Protein AF-A0A7L4QYL1-F1 (afdb_monomer)

Solvent-accessible surface area (backbone atoms only — not comparable to full-atom values): 6710 Å² total; per-residue (Å²): 98,54,58,59,62,40,23,39,41,45,37,55,63,73,64,52,62,49,68,67,38,36,36,34,38,41,33,20,80,78,30,62,64,67,56,63,51,29,40,44,51,34,29,44,74,58,45,24,48,54,47,77,48,78,43,80,67,53,94,44,68,36,44,75,70,58,69,69,55,30,54,51,44,34,73,22,49,28,33,39,32,52,14,57,38,34,48,76,70,17,66,45,47,48,50,7,48,75,63,64,15,49,74,46,70,34,54,56,58,43,74,64,48,51,29,73,47,85,79,78,67,66,74,89,78,112

Nearest PDB structures (foldseek):
  4n03-assembly1_A  TM=6.875E-01  e=5.054E-03  Thermomonospora curvata DSM 43183
  1n2t-assembly1_A  TM=6.134E-01  e=8.177E-03  Synechocystis sp. PCC 6714
  6kja-assembly1_A-2  TM=4.995E-01  e=1.246E-02  Escherichia coli K-12
  7yfh-assembly1_D  TM=5.420E-01  e=4.678E-02  Rattus norvegicus
  3jy6-assembly2_D  TM=5.338E-01  e=3.839E-01  Levilactobacillus brevis ATCC 367

Structure (mmCIF, N/CA/C/O backbone):
data_AF-A0A7L4QYL1-F1
#
_entry.id   AF-A0A7L4QYL1-F1
#
loop_
_atom_site.group_PDB
_atom_site.id
_atom_site.type_symbol
_atom_site.label_atom_id
_atom_site.label_alt_id
_atom_site.label_comp_id
_atom_site.label_asym_id
_atom_site.label_entity_id
_atom_site.label_seq_id
_atom_site.pdbx_PDB_ins_code
_atom_site.Cartn_x
_atom_site.Cartn_y
_atom_site.Cartn_z
_atom_site.occupancy
_atom_site.B_iso_or_equiv
_atom_site.auth_seq_id
_atom_site.auth_comp_id
_atom_site.auth_asym_id
_atom_site.auth_atom_id
_atom_site.pdbx_PDB_model_num
ATOM 1 N N . MET A 1 1 ? 15.918 -6.280 9.151 1.00 66.75 1 MET A N 1
ATOM 2 C CA . MET A 1 1 ? 14.575 -6.383 9.770 1.00 66.75 1 MET A CA 1
ATOM 3 C C . MET A 1 1 ? 13.768 -7.434 9.011 1.00 66.75 1 MET A C 1
ATOM 5 O O . MET A 1 1 ? 14.090 -7.665 7.852 1.00 66.75 1 MET A O 1
ATOM 9 N N . ASP A 1 2 ? 12.805 -8.127 9.625 1.00 86.50 2 ASP A N 1
ATOM 10 C CA . ASP A 1 2 ? 11.891 -9.001 8.865 1.00 86.50 2 ASP A CA 1
ATOM 11 C C . ASP A 1 2 ? 10.773 -8.169 8.211 1.00 86.50 2 ASP A C 1
ATOM 13 O O . ASP A 1 2 ? 10.400 -7.122 8.738 1.00 86.50 2 ASP A O 1
ATOM 17 N N . ILE A 1 3 ? 10.240 -8.631 7.077 1.00 90.19 3 ILE A N 1
ATOM 18 C CA . ILE A 1 3 ? 9.259 -7.911 6.253 1.00 90.19 3 ILE A CA 1
ATOM 19 C C . ILE A 1 3 ? 7.986 -7.574 7.031 1.00 90.19 3 ILE A C 1
ATOM 21 O O . ILE A 1 3 ? 7.457 -6.472 6.898 1.00 90.19 3 ILE A O 1
ATOM 25 N N . LYS A 1 4 ? 7.538 -8.490 7.899 1.00 91.44 4 LYS A N 1
ATOM 26 C CA . LYS A 1 4 ? 6.369 -8.286 8.756 1.00 91.44 4 LYS A CA 1
ATOM 27 C C . LYS A 1 4 ? 6.582 -7.118 9.711 1.00 91.44 4 LYS A C 1
ATOM 29 O O . LYS A 1 4 ? 5.748 -6.228 9.791 1.00 91.44 4 LYS A O 1
ATOM 34 N N . ARG A 1 5 ? 7.741 -7.072 10.372 1.00 91.81 5 ARG A N 1
ATOM 35 C CA . ARG A 1 5 ? 8.068 -5.995 11.311 1.00 91.81 5 ARG A CA 1
ATOM 36 C C . ARG A 1 5 ? 8.135 -4.641 10.600 1.00 91.81 5 ARG A C 1
ATOM 38 O O . ARG A 1 5 ? 7.710 -3.638 11.164 1.00 91.81 5 ARG A O 1
ATOM 45 N N . SER A 1 6 ? 8.675 -4.599 9.380 1.00 93.06 6 SER A N 1
ATOM 46 C CA . SER A 1 6 ? 8.706 -3.367 8.583 1.00 93.06 6 SER A CA 1
ATOM 47 C C . SER A 1 6 ? 7.297 -2.922 8.194 1.00 93.06 6 SER A C 1
ATOM 49 O O . SER A 1 6 ? 6.981 -1.742 8.308 1.00 93.06 6 SER A O 1
ATOM 51 N N . ALA A 1 7 ? 6.433 -3.859 7.794 1.00 95.38 7 ALA A N 1
ATOM 52 C CA . ALA A 1 7 ? 5.031 -3.572 7.510 1.00 95.38 7 ALA A CA 1
ATOM 53 C C . ALA A 1 7 ? 4.287 -3.040 8.747 1.00 95.38 7 ALA A C 1
ATOM 55 O O . ALA A 1 7 ? 3.570 -2.048 8.641 1.00 95.38 7 ALA A O 1
ATOM 56 N N . ASP A 1 8 ? 4.529 -3.618 9.926 1.00 95.31 8 ASP A N 1
ATOM 57 C CA . ASP A 1 8 ? 3.946 -3.144 11.186 1.00 95.31 8 ASP A CA 1
ATOM 58 C C . ASP A 1 8 ? 4.358 -1.712 11.508 1.00 95.31 8 ASP A C 1
ATOM 60 O O . ASP A 1 8 ? 3.527 -0.923 11.951 1.00 95.31 8 ASP A O 1
ATOM 64 N N . MET A 1 9 ? 5.617 -1.353 11.260 1.00 94.44 9 MET A N 1
ATOM 65 C CA . MET A 1 9 ? 6.074 0.018 11.456 1.00 94.44 9 MET A CA 1
ATOM 66 C C . MET A 1 9 ? 5.442 0.979 10.444 1.00 94.44 9 MET A C 1
ATOM 68 O O . MET A 1 9 ? 5.026 2.071 10.824 1.00 94.44 9 MET A O 1
ATOM 72 N N . VAL A 1 10 ? 5.314 0.579 9.174 1.00 95.50 10 VAL A N 1
ATOM 73 C CA . VAL A 1 10 ? 4.627 1.400 8.165 1.00 95.50 10 VAL A CA 1
ATOM 74 C C . VAL A 1 10 ? 3.195 1.686 8.608 1.00 95.50 10 VAL A C 1
ATOM 76 O O . VAL A 1 10 ? 2.792 2.844 8.633 1.00 95.50 10 VAL A O 1
ATOM 79 N N . ILE A 1 11 ? 2.447 0.653 8.997 1.00 97.25 11 ILE A N 1
ATOM 80 C CA . ILE A 1 11 ? 1.038 0.779 9.383 1.00 97.25 11 ILE A CA 1
ATOM 81 C C . ILE A 1 11 ? 0.878 1.583 10.677 1.00 97.25 11 ILE A C 1
ATOM 83 O O . ILE A 1 11 ? 0.156 2.578 10.700 1.00 97.25 11 ILE A O 1
ATOM 87 N N . ASN A 1 12 ? 1.569 1.184 11.744 1.00 95.12 12 ASN A N 1
ATOM 88 C CA . ASN A 1 12 ? 1.301 1.708 13.083 1.00 95.12 12 ASN A CA 1
ATOM 89 C C . ASN A 1 12 ? 2.077 2.991 13.400 1.00 95.12 12 ASN A C 1
ATOM 91 O O . ASN A 1 12 ? 1.607 3.807 14.186 1.00 95.12 12 ASN A O 1
ATOM 95 N N . THR A 1 13 ? 3.266 3.175 12.821 1.00 92.69 13 THR A N 1
ATOM 96 C CA . THR A 1 13 ? 4.156 4.299 13.154 1.00 92.69 13 THR A CA 1
ATOM 97 C C . THR A 1 13 ? 4.170 5.351 12.057 1.00 92.69 13 THR A C 1
ATOM 99 O O . THR A 1 13 ? 3.939 6.520 12.341 1.00 92.69 13 THR A O 1
ATOM 102 N N . CYS A 1 14 ? 4.420 4.962 10.803 1.00 93.19 14 CYS A N 1
ATOM 103 C CA . CYS A 1 14 ? 4.520 5.935 9.713 1.00 93.19 14 CYS A CA 1
ATOM 104 C C . CYS A 1 14 ? 3.155 6.483 9.304 1.00 93.19 14 CYS A C 1
ATOM 106 O O . CYS A 1 14 ? 3.017 7.688 9.115 1.00 93.19 14 CYS A O 1
ATOM 108 N N . MET A 1 15 ? 2.164 5.602 9.157 1.00 95.50 15 MET A N 1
ATOM 109 C CA . MET A 1 15 ? 0.802 6.008 8.816 1.00 95.50 15 MET A CA 1
ATOM 110 C C . MET A 1 15 ? -0.034 6.336 10.052 1.00 95.50 15 MET A C 1
ATOM 112 O O . MET A 1 15 ? -0.988 7.096 9.935 1.00 95.50 15 MET A O 1
ATOM 116 N N . GLY A 1 16 ? 0.316 5.788 11.223 1.00 95.44 16 GLY A N 1
ATOM 117 C CA . GLY A 1 16 ? -0.463 5.986 12.446 1.00 95.44 16 GLY A CA 1
ATOM 118 C C . GLY A 1 16 ? -1.902 5.482 12.317 1.00 95.44 16 GLY A C 1
ATOM 119 O O . GLY A 1 16 ? -2.802 6.091 12.898 1.00 95.44 16 GLY A O 1
ATOM 120 N N . ALA A 1 17 ? -2.109 4.423 11.524 1.00 97.00 17 ALA A N 1
ATOM 121 C CA . ALA A 1 17 ? -3.431 3.913 11.187 1.00 97.00 17 ALA A CA 1
ATOM 122 C C . ALA A 1 17 ? -4.186 3.475 12.447 1.00 97.00 17 ALA A C 1
ATOM 124 O O . ALA A 1 17 ? -3.627 2.834 13.344 1.00 97.00 17 ALA A O 1
ATOM 125 N N . LYS A 1 18 ? -5.467 3.824 12.520 1.00 97.12 18 LYS A N 1
ATOM 126 C CA . LYS A 1 18 ? -6.324 3.549 13.674 1.00 97.12 18 LYS A CA 1
ATOM 127 C C . LYS A 1 18 ? -7.299 2.427 13.368 1.00 97.12 18 LYS A C 1
ATOM 129 O O . LYS A 1 18 ? -7.735 2.221 12.240 1.00 97.12 18 LYS A O 1
ATOM 134 N N . LYS A 1 19 ? -7.715 1.730 14.424 1.00 98.00 19 LYS A N 1
ATOM 135 C CA . LYS A 1 19 ? -8.753 0.702 14.339 1.00 98.00 19 LYS A CA 1
ATOM 136 C C . LYS A 1 19 ? -10.010 1.255 13.652 1.00 98.00 19 LYS A C 1
ATOM 138 O O . LYS A 1 19 ? -10.547 2.272 14.086 1.00 98.00 19 LYS A O 1
ATOM 143 N N . GLY A 1 20 ? -10.498 0.534 12.648 1.00 97.62 20 GLY A N 1
ATOM 144 C CA . GLY A 1 20 ? -11.667 0.900 11.850 1.00 97.62 20 GLY A CA 1
ATOM 145 C C . GLY A 1 20 ? -11.400 1.875 10.700 1.00 97.62 20 GLY A C 1
ATOM 146 O O . GLY A 1 20 ? -12.311 2.076 9.907 1.00 97.62 20 GLY A O 1
ATOM 147 N N . GLU A 1 21 ? -10.197 2.448 10.571 1.00 98.44 21 GLU A N 1
ATOM 148 C CA . GLU A 1 21 ? -9.832 3.217 9.373 1.00 98.44 21 GLU A CA 1
ATOM 149 C C . GLU A 1 21 ? -9.688 2.285 8.165 1.00 98.44 21 GLU A C 1
ATOM 151 O O . GLU A 1 21 ? -9.237 1.139 8.277 1.00 98.44 21 GLU A O 1
ATOM 156 N N . THR A 1 22 ? -10.060 2.794 6.995 1.00 98.69 22 THR A N 1
ATOM 157 C CA . THR A 1 22 ? -9.906 2.102 5.720 1.00 98.69 22 THR A CA 1
ATOM 158 C C . THR A 1 22 ? -8.472 2.256 5.226 1.00 98.69 22 THR A C 1
ATOM 160 O O . THR A 1 22 ? -8.044 3.349 4.844 1.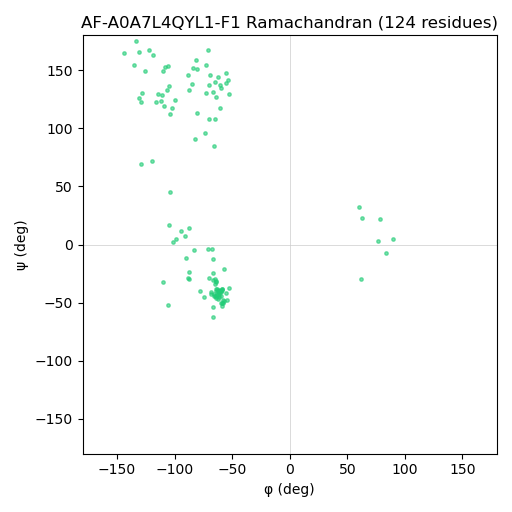00 98.69 22 THR A O 1
ATOM 163 N N . VAL A 1 23 ? -7.730 1.147 5.185 1.00 98.81 23 VAL A N 1
ATOM 164 C CA . VAL A 1 23 ? -6.357 1.103 4.665 1.00 98.81 23 VAL A CA 1
ATOM 165 C C . VAL A 1 23 ? -6.368 0.462 3.284 1.00 98.81 23 VAL A C 1
ATOM 167 O O . VAL A 1 23 ? -6.604 -0.736 3.137 1.00 98.81 23 VAL A O 1
ATOM 170 N N . LEU A 1 24 ? -6.065 1.252 2.259 1.00 98.88 24 LEU A N 1
ATOM 171 C CA . LEU A 1 24 ? -5.970 0.794 0.882 1.00 98.88 24 LEU A CA 1
ATOM 172 C C . LEU A 1 24 ? -4.513 0.561 0.475 1.00 98.88 24 LEU A C 1
ATOM 174 O O . LEU A 1 24 ? -3.690 1.475 0.499 1.00 98.88 24 LEU A O 1
ATOM 178 N N . ILE A 1 25 ? -4.219 -0.650 0.006 1.00 98.81 25 ILE A N 1
ATOM 179 C CA . ILE A 1 25 ?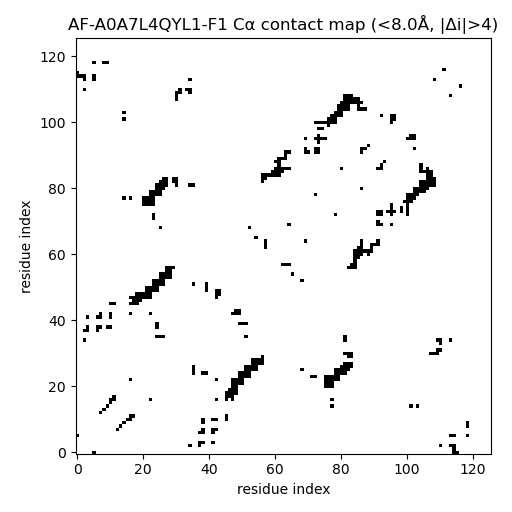 -2.952 -1.011 -0.628 1.00 98.81 25 ILE A CA 1
ATOM 180 C C . ILE A 1 25 ? -3.156 -1.062 -2.147 1.00 98.81 25 ILE A C 1
ATOM 182 O O . ILE A 1 25 ? -3.917 -1.888 -2.645 1.00 98.81 25 ILE A O 1
ATOM 186 N N . VAL A 1 26 ? -2.458 -0.212 -2.901 1.00 98.69 26 VAL A N 1
ATOM 187 C CA . VAL A 1 26 ? -2.451 -0.219 -4.374 1.00 98.69 26 VAL A CA 1
ATOM 188 C C . VAL A 1 26 ? -1.099 -0.708 -4.876 1.00 98.69 26 VAL A C 1
ATOM 190 O O . VAL A 1 26 ? -0.070 -0.089 -4.619 1.00 98.69 26 VAL A O 1
ATOM 193 N N . THR A 1 27 ? -1.093 -1.806 -5.623 1.00 98.69 27 THR A N 1
ATOM 194 C CA . THR A 1 27 ? 0.129 -2.422 -6.153 1.00 98.69 27 THR A CA 1
ATOM 195 C C . THR A 1 27 ? -0.006 -2.788 -7.628 1.00 98.69 27 THR A C 1
ATOM 197 O O . THR A 1 27 ? -1.073 -2.628 -8.226 1.00 98.69 27 THR A O 1
ATOM 200 N N . ASP A 1 28 ? 1.080 -3.266 -8.230 1.00 98.31 28 ASP A N 1
ATOM 201 C CA . ASP A 1 28 ? 1.085 -3.777 -9.595 1.00 98.31 28 ASP A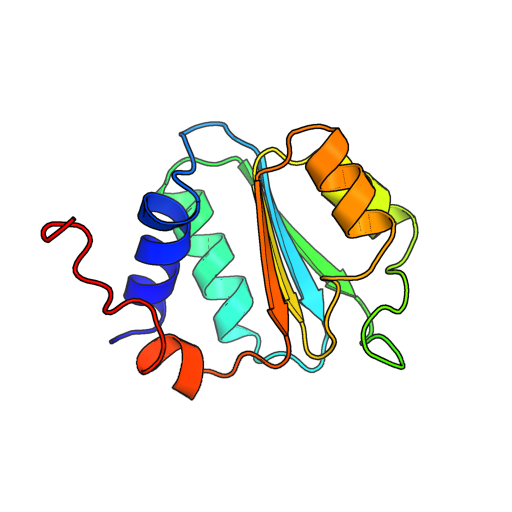 CA 1
ATOM 202 C C . ASP A 1 28 ? 1.762 -5.144 -9.714 1.00 98.31 28 ASP A C 1
ATOM 204 O O . ASP A 1 28 ? 2.451 -5.604 -8.805 1.00 98.31 28 ASP A O 1
ATOM 208 N N . THR A 1 29 ? 1.553 -5.800 -10.854 1.00 97.75 29 THR A N 1
ATOM 209 C CA . THR A 1 29 ? 2.032 -7.169 -11.118 1.00 97.75 29 THR A CA 1
ATOM 210 C C . THR A 1 29 ? 3.560 -7.296 -11.191 1.00 97.75 29 THR A C 1
ATOM 212 O O . THR A 1 29 ? 4.077 -8.411 -11.147 1.00 97.75 29 THR A O 1
ATOM 215 N N . CYS A 1 30 ? 4.294 -6.180 -11.265 1.00 97.88 30 CYS A N 1
ATOM 216 C CA . CYS A 1 30 ? 5.761 -6.149 -11.253 1.00 97.88 30 CYS A CA 1
ATOM 217 C C . CYS A 1 30 ? 6.356 -6.034 -9.841 1.00 97.88 30 CYS A C 1
ATOM 219 O O . CYS A 1 30 ? 7.568 -6.178 -9.674 1.00 97.88 30 CYS A O 1
ATOM 221 N N . THR A 1 31 ? 5.537 -5.743 -8.831 1.00 97.81 31 THR A N 1
ATOM 222 C CA . THR A 1 31 ? 5.972 -5.637 -7.436 1.00 97.81 31 THR A CA 1
ATOM 223 C C . THR A 1 31 ? 5.987 -7.023 -6.784 1.00 97.81 31 THR A C 1
ATOM 225 O O . THR A 1 31 ? 5.066 -7.812 -6.981 1.00 97.81 31 THR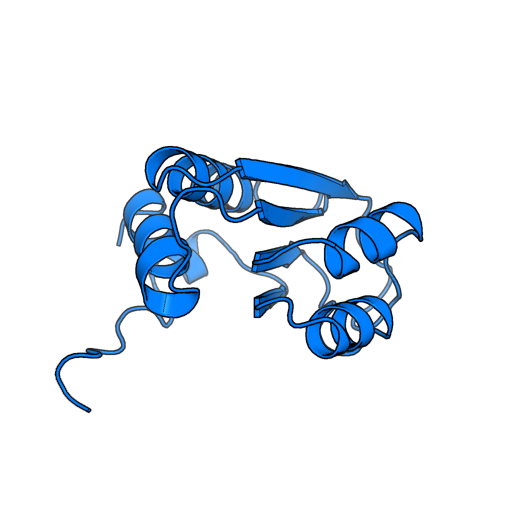 A O 1
ATOM 228 N N . ASP A 1 32 ? 7.020 -7.340 -5.990 1.00 97.62 32 ASP A N 1
ATOM 229 C CA . ASP A 1 32 ? 7.081 -8.618 -5.260 1.00 97.62 32 ASP A CA 1
ATOM 230 C C . ASP A 1 32 ? 5.887 -8.728 -4.304 1.00 97.62 32 ASP A C 1
ATOM 232 O O . ASP A 1 32 ? 5.755 -7.936 -3.369 1.00 97.62 32 ASP A O 1
ATOM 236 N N . GLU A 1 33 ? 5.031 -9.727 -4.532 1.00 97.50 33 GLU A N 1
ATOM 237 C CA . GLU A 1 33 ? 3.755 -9.902 -3.837 1.00 97.50 33 GLU A CA 1
ATOM 238 C C . GLU A 1 33 ? 3.870 -9.998 -2.311 1.00 97.50 33 GLU A C 1
ATOM 240 O O . GLU A 1 33 ? 2.898 -9.724 -1.604 1.00 97.50 33 GLU A O 1
ATOM 245 N N . LYS A 1 34 ? 5.045 -10.344 -1.770 1.00 97.12 34 LYS A N 1
ATOM 246 C CA . LYS A 1 34 ? 5.254 -10.390 -0.318 1.00 97.12 34 LYS A CA 1
ATOM 247 C C . LYS A 1 34 ? 5.134 -9.008 0.319 1.00 97.12 34 LYS A C 1
ATOM 249 O O . LYS A 1 34 ? 4.725 -8.924 1.472 1.00 97.12 34 LYS A O 1
ATOM 254 N N . ILE A 1 35 ? 5.464 -7.941 -0.409 1.00 97.06 35 ILE A N 1
ATOM 255 C CA . ILE A 1 35 ? 5.408 -6.556 0.079 1.00 97.06 35 ILE A CA 1
ATOM 256 C C . ILE A 1 35 ? 3.958 -6.117 0.337 1.00 97.06 35 ILE A C 1
ATOM 258 O O . ILE A 1 35 ? 3.626 -5.849 1.495 1.00 97.06 35 ILE A O 1
ATOM 262 N N . PRO A 1 36 ? 3.062 -6.071 -0.672 1.00 98.19 36 PRO A N 1
ATOM 263 C CA . PRO A 1 36 ? 1.682 -5.654 -0.454 1.00 98.19 36 PRO A CA 1
ATOM 264 C C . PRO A 1 36 ? 0.923 -6.626 0.461 1.00 98.19 36 PRO A C 1
ATOM 266 O O . PRO A 1 36 ? 0.140 -6.168 1.290 1.00 98.19 36 PRO A O 1
ATOM 269 N N . LYS A 1 37 ? 1.206 -7.940 0.408 1.00 98.44 37 LYS A N 1
ATOM 270 C CA . LYS A 1 37 ? 0.601 -8.918 1.333 1.00 98.44 37 LYS A CA 1
ATOM 271 C C . LYS A 1 37 ? 1.009 -8.678 2.789 1.00 98.44 37 LYS A C 1
ATOM 273 O O . LYS A 1 37 ? 0.163 -8.799 3.670 1.00 98.44 37 LYS A O 1
ATOM 278 N N . ALA A 1 38 ? 2.269 -8.325 3.053 1.00 97.88 38 ALA A N 1
ATOM 279 C CA . ALA A 1 38 ? 2.719 -8.001 4.406 1.00 97.88 38 ALA A CA 1
ATOM 280 C C . ALA A 1 38 ? 2.036 -6.731 4.935 1.00 97.88 38 ALA A C 1
ATOM 282 O O . ALA A 1 38 ? 1.545 -6.735 6.058 1.00 97.88 38 ALA A O 1
ATOM 283 N N . LEU A 1 39 ? 1.944 -5.677 4.114 1.00 98.31 39 LEU A N 1
ATOM 284 C CA . LEU A 1 39 ? 1.248 -4.436 4.476 1.00 98.31 39 LEU A CA 1
ATOM 285 C C . LEU A 1 39 ? -0.242 -4.671 4.753 1.00 98.31 39 LEU A C 1
ATOM 287 O O . LEU A 1 39 ? -0.761 -4.182 5.753 1.00 98.31 39 LEU A O 1
ATOM 291 N N . TYR A 1 40 ? -0.906 -5.462 3.907 1.00 98.75 40 TYR A N 1
ATOM 292 C CA . TYR A 1 40 ? -2.301 -5.853 4.100 1.00 98.75 40 TYR A CA 1
ATOM 293 C C . TYR A 1 40 ? -2.502 -6.609 5.419 1.00 98.75 40 TYR A C 1
ATOM 295 O O . TYR A 1 40 ? -3.360 -6.238 6.215 1.00 98.75 40 TYR A O 1
ATOM 303 N N . ALA A 1 41 ? -1.687 -7.637 5.680 1.00 98.44 41 ALA A N 1
ATOM 304 C CA . ALA A 1 41 ? -1.776 -8.417 6.912 1.00 98.44 41 ALA A CA 1
ATOM 305 C C . ALA A 1 41 ? -1.565 -7.539 8.157 1.00 98.44 41 ALA A C 1
ATOM 307 O O . ALA A 1 41 ? -2.355 -7.608 9.095 1.00 98.44 41 ALA A O 1
ATOM 308 N N . SER A 1 42 ? -0.563 -6.656 8.136 1.00 98.25 42 SER A N 1
ATOM 309 C CA . SER A 1 42 ? -0.312 -5.701 9.221 1.00 98.25 42 SER A CA 1
ATOM 310 C C . SER A 1 42 ? -1.479 -4.734 9.450 1.00 98.25 42 SER A C 1
ATOM 312 O O . SER A 1 42 ? -1.810 -4.451 10.598 1.00 98.25 42 SER A O 1
ATOM 314 N N . ALA A 1 43 ? -2.138 -4.255 8.390 1.00 98.62 43 ALA A N 1
ATOM 315 C CA . ALA A 1 43 ? -3.324 -3.404 8.508 1.00 98.62 43 ALA A CA 1
ATOM 316 C C . ALA A 1 43 ? -4.503 -4.143 9.167 1.00 98.62 43 ALA A C 1
ATOM 318 O O . ALA A 1 43 ? -5.146 -3.608 10.071 1.00 98.62 43 ALA A O 1
ATOM 319 N N . VAL A 1 44 ? -4.753 -5.393 8.758 1.00 98.62 44 VAL A N 1
ATOM 320 C CA . VAL A 1 44 ? -5.793 -6.241 9.364 1.00 98.62 44 VAL A CA 1
ATOM 321 C C . VAL A 1 44 ? -5.499 -6.496 10.843 1.00 98.62 44 VAL A C 1
ATOM 323 O O . VAL A 1 44 ? -6.388 -6.359 11.681 1.00 98.62 44 VAL A O 1
ATOM 326 N N . GLU A 1 45 ? -4.252 -6.824 11.187 1.00 98.38 45 GLU A N 1
ATOM 327 C CA . GLU A 1 45 ? -3.834 -7.047 12.576 1.00 98.38 45 GLU A CA 1
ATOM 328 C C . GLU A 1 45 ? -3.952 -5.784 13.444 1.00 98.38 45 GLU A C 1
ATOM 330 O O . GLU A 1 45 ? -4.301 -5.882 14.620 1.00 98.38 45 GLU A O 1
ATOM 335 N N . ALA A 1 46 ? -3.748 -4.597 12.862 1.00 97.94 46 ALA A N 1
ATOM 336 C CA . ALA A 1 46 ? -3.999 -3.311 13.518 1.00 97.94 46 ALA A CA 1
ATOM 337 C C . ALA A 1 46 ? -5.503 -3.003 13.711 1.00 97.94 46 ALA A C 1
ATOM 339 O O . ALA A 1 46 ? -5.870 -2.002 14.330 1.00 97.94 46 ALA A O 1
ATOM 340 N N . GLY A 1 47 ? -6.397 -3.861 13.207 1.00 98.44 47 GLY A N 1
ATOM 341 C CA . GLY A 1 47 ? -7.847 -3.702 13.300 1.00 98.44 47 GLY A CA 1
ATOM 342 C C . GLY A 1 47 ? -8.426 -2.703 12.298 1.00 98.44 47 GLY A C 1
ATOM 343 O O . GLY A 1 47 ? -9.505 -2.162 12.546 1.00 98.44 47 GLY A O 1
ATOM 344 N N . CYS A 1 48 ? -7.712 -2.429 11.206 1.00 98.62 48 CYS A N 1
ATOM 345 C CA . CYS A 1 48 ? -8.179 -1.580 10.110 1.00 98.62 48 CYS A CA 1
ATOM 346 C C . CYS A 1 48 ? -9.091 -2.363 9.150 1.00 98.62 48 CYS A C 1
ATOM 348 O O . CYS A 1 48 ? -9.001 -3.589 9.045 1.00 98.62 48 CYS A O 1
ATOM 350 N N . GLU A 1 49 ? -9.921 -1.650 8.390 1.00 98.56 49 GLU A N 1
ATOM 351 C CA . GLU A 1 49 ? -10.615 -2.211 7.230 1.00 98.56 49 GLU A CA 1
ATOM 352 C C . GLU A 1 49 ? -9.659 -2.188 6.028 1.00 98.56 49 GLU A C 1
ATOM 354 O O . GLU A 1 49 ? -9.520 -1.192 5.320 1.00 98.56 49 GLU A O 1
ATOM 359 N N . ALA A 1 50 ? -8.908 -3.275 5.842 1.00 98.50 50 ALA A N 1
ATOM 360 C CA . ALA A 1 50 ? -7.874 -3.342 4.816 1.00 98.50 50 ALA A CA 1
ATOM 361 C C . ALA A 1 50 ? -8.428 -3.809 3.461 1.00 98.50 50 ALA A C 1
ATOM 363 O O . ALA A 1 50 ? -9.089 -4.848 3.369 1.00 98.50 50 ALA A O 1
ATOM 364 N N . LEU A 1 51 ? -8.062 -3.105 2.388 1.00 98.69 51 LEU A N 1
ATOM 365 C CA . LEU A 1 51 ? -8.307 -3.500 1.000 1.00 98.69 51 LEU A CA 1
ATOM 366 C C . LEU A 1 51 ? -7.002 -3.512 0.206 1.00 98.69 51 LEU A C 1
ATOM 368 O O . LEU A 1 51 ? -6.093 -2.724 0.456 1.00 98.69 51 LEU A O 1
ATOM 372 N N . MET A 1 52 ? -6.921 -4.387 -0.795 1.00 98.56 52 MET A N 1
ATOM 373 C CA . MET A 1 52 ? -5.783 -4.451 -1.708 1.00 98.56 52 MET A CA 1
ATOM 374 C C . MET A 1 52 ? -6.268 -4.486 -3.156 1.00 98.56 52 MET A C 1
ATOM 376 O O . MET A 1 52 ? -7.063 -5.346 -3.528 1.00 98.56 52 MET A O 1
ATOM 380 N N . LEU A 1 53 ? -5.758 -3.569 -3.975 1.00 98.50 53 LEU A N 1
ATOM 381 C CA . LEU A 1 53 ? -5.987 -3.516 -5.415 1.00 98.50 53 LEU A CA 1
ATOM 382 C C . LEU A 1 53 ? -4.672 -3.774 -6.145 1.00 98.50 53 LEU A C 1
ATOM 384 O O . LEU A 1 53 ? -3.656 -3.141 -5.866 1.00 98.50 53 LEU A O 1
ATOM 388 N N . THR A 1 54 ? -4.699 -4.700 -7.100 1.00 98.38 54 THR A N 1
ATOM 389 C CA . THR A 1 54 ? -3.583 -4.953 -8.020 1.00 98.38 54 THR A CA 1
ATOM 390 C C . THR A 1 54 ? -3.986 -4.499 -9.416 1.00 98.38 54 THR A C 1
ATOM 392 O O . THR A 1 54 ? -5.055 -4.868 -9.898 1.00 98.38 54 THR A O 1
ATOM 395 N N . MET A 1 55 ? -3.144 -3.691 -10.056 1.00 97.75 55 MET A N 1
ATOM 396 C CA . MET A 1 55 ? -3.342 -3.221 -11.429 1.00 97.75 55 MET A CA 1
ATOM 397 C C . MET A 1 55 ? -2.167 -3.606 -12.331 1.00 97.75 55 MET A C 1
ATOM 399 O O . MET A 1 55 ? -1.097 -3.978 -11.856 1.00 97.75 55 MET A O 1
ATOM 403 N N . GLU A 1 56 ? -2.338 -3.466 -13.644 1.00 97.88 56 GLU A N 1
ATOM 404 C CA . GLU A 1 56 ? -1.196 -3.521 -14.557 1.00 97.88 56 GLU A CA 1
ATOM 405 C C . GLU A 1 56 ? -0.211 -2.373 -14.265 1.00 97.88 56 GLU A C 1
ATOM 407 O O . GLU A 1 56 ? -0.658 -1.252 -13.955 1.00 97.88 56 GLU A O 1
ATOM 412 N N . PRO A 1 57 ? 1.108 -2.605 -14.398 1.00 97.50 57 PRO A N 1
ATOM 413 C CA . PRO A 1 57 ? 2.121 -1.578 -14.240 1.00 97.50 57 PRO A CA 1
ATOM 414 C C . PRO A 1 57 ? 1.809 -0.389 -15.135 1.00 97.50 57 PRO A C 1
ATOM 416 O O . PRO A 1 57 ? 1.348 -0.532 -16.269 1.00 97.50 57 PRO A O 1
ATOM 419 N N . ARG A 1 58 ? 2.054 0.813 -14.625 1.00 97.25 58 ARG A N 1
ATOM 420 C CA . ARG A 1 58 ? 1.954 1.997 -15.472 1.00 97.25 58 ARG A CA 1
ATOM 421 C C . ARG A 1 58 ? 3.129 2.047 -16.451 1.00 97.25 58 ARG A C 1
ATOM 423 O O . ARG A 1 58 ? 4.206 1.534 -16.156 1.00 97.25 58 ARG A O 1
ATOM 430 N N . GLU A 1 59 ? 2.945 2.711 -17.588 1.00 94.94 59 GLU A N 1
ATOM 431 C CA . GLU A 1 59 ? 4.002 2.834 -18.603 1.00 94.94 59 GLU A CA 1
ATOM 432 C C . GLU A 1 59 ? 5.216 3.608 -18.064 1.00 94.94 59 GLU A C 1
ATOM 434 O O . GLU A 1 59 ? 6.365 3.187 -18.213 1.00 94.94 59 G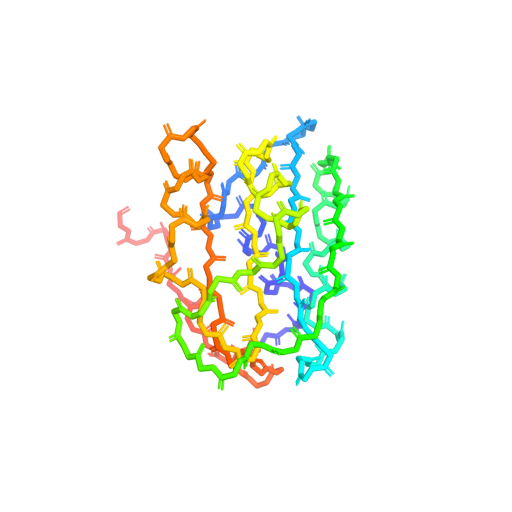LU A O 1
ATOM 439 N N . GLN A 1 60 ? 4.963 4.707 -17.349 1.00 95.81 60 GLN A N 1
ATOM 440 C CA . GLN A 1 60 ? 5.998 5.567 -16.775 1.00 95.81 60 GLN A CA 1
ATOM 441 C C . GLN A 1 60 ? 5.593 6.139 -15.412 1.00 95.81 60 GLN A C 1
ATOM 443 O O . GLN A 1 60 ? 4.421 6.131 -15.030 1.00 95.81 60 GLN A O 1
ATOM 448 N N . HIS A 1 61 ? 6.570 6.672 -14.676 1.00 96.38 61 HIS A N 1
ATOM 449 C CA . HIS A 1 61 ? 6.317 7.419 -13.440 1.00 96.38 61 HIS A CA 1
ATOM 450 C C . HIS A 1 61 ? 5.345 8.583 -13.701 1.00 96.38 61 HIS A C 1
ATOM 452 O O . HIS A 1 61 ? 5.450 9.254 -14.724 1.00 96.38 61 HIS A O 1
ATOM 458 N N . GLY A 1 62 ? 4.400 8.811 -12.785 1.00 95.69 62 GLY A N 1
ATOM 459 C CA . GLY A 1 62 ? 3.393 9.872 -12.907 1.00 95.69 62 GLY A CA 1
ATOM 460 C C . GLY A 1 62 ? 2.251 9.571 -13.883 1.00 95.69 62 GLY A C 1
ATOM 461 O O . GLY A 1 62 ? 1.388 10.417 -14.073 1.00 95.69 62 GLY A O 1
ATOM 462 N N . SER A 1 63 ? 2.214 8.385 -14.494 1.00 97.50 63 SER A N 1
ATOM 463 C CA . SER A 1 63 ? 1.053 7.959 -15.283 1.00 97.50 63 SER A CA 1
ATOM 464 C C . SER A 1 63 ? -0.135 7.666 -14.374 1.00 97.50 63 SER A C 1
ATOM 466 O O . SER A 1 63 ? 0.019 6.996 -13.348 1.00 97.50 63 SER A O 1
ATOM 468 N N . GLU A 1 64 ? -1.321 8.105 -14.784 1.00 97.88 64 GLU A N 1
ATOM 469 C CA . GLU A 1 64 ? -2.533 7.915 -13.991 1.00 97.88 64 GLU A CA 1
ATOM 470 C C . GLU A 1 64 ? -2.905 6.424 -13.842 1.00 97.88 64 GLU A C 1
ATOM 472 O O . GLU A 1 64 ? -2.786 5.629 -14.793 1.00 97.88 64 GLU A O 1
ATOM 477 N N . PRO A 1 65 ? -3.354 6.010 -12.643 1.00 97.94 65 PRO A N 1
ATOM 478 C CA . PRO A 1 65 ? -3.952 4.699 -12.452 1.00 97.94 65 PRO A CA 1
ATOM 479 C C . PRO A 1 65 ? -5.342 4.638 -13.118 1.00 97.94 65 PRO A C 1
ATOM 481 O O . PRO A 1 65 ? -5.904 5.665 -13.498 1.00 97.94 65 PRO A O 1
ATOM 484 N N . PRO A 1 66 ? -5.934 3.440 -13.279 1.00 98.06 66 PRO A N 1
ATOM 485 C CA . PRO A 1 66 ? -7.314 3.319 -13.741 1.00 98.06 66 PRO A CA 1
ATOM 486 C C . PRO A 1 66 ? -8.277 4.113 -12.848 1.00 98.06 66 PRO A C 1
ATOM 488 O O . PRO A 1 66 ? -8.096 4.152 -11.633 1.00 98.06 66 PRO A O 1
ATOM 491 N N . VAL A 1 67 ? -9.350 4.658 -13.428 1.00 97.56 67 VAL A N 1
ATOM 492 C CA . VAL A 1 67 ? -10.335 5.493 -12.707 1.00 97.56 67 VAL A CA 1
ATOM 493 C C . VAL A 1 67 ? -10.877 4.807 -11.446 1.00 97.56 67 VAL A C 1
ATOM 495 O O . VAL A 1 67 ? -11.059 5.454 -10.422 1.00 97.56 67 VAL A O 1
ATOM 498 N N . LEU A 1 68 ? -11.092 3.487 -11.478 1.00 98.38 68 LEU A N 1
ATOM 499 C CA . LEU A 1 68 ? -11.543 2.731 -10.303 1.00 98.38 68 LEU A CA 1
ATOM 500 C C . LEU A 1 68 ? -10.527 2.787 -9.151 1.00 98.38 68 LEU A C 1
ATOM 502 O O . LEU A 1 68 ? -10.915 2.949 -7.997 1.00 98.38 68 LEU A O 1
ATOM 506 N N . VAL A 1 69 ? -9.233 2.694 -9.467 1.00 98.44 69 VAL A N 1
ATOM 507 C CA . VAL A 1 69 ? -8.148 2.801 -8.484 1.00 98.44 69 VAL A CA 1
ATOM 508 C C . VAL A 1 69 ? -8.065 4.226 -7.945 1.00 98.44 69 VAL A C 1
ATOM 510 O O . VAL A 1 69 ? -7.960 4.393 -6.737 1.00 98.44 69 VAL A O 1
ATOM 513 N N . GLU A 1 70 ? -8.192 5.247 -8.797 1.00 98.06 70 GLU A N 1
ATOM 514 C CA . GLU A 1 70 ? -8.264 6.646 -8.350 1.00 98.06 70 GLU A CA 1
ATOM 515 C C . GLU A 1 70 ? -9.422 6.876 -7.367 1.00 98.06 70 GLU A C 1
ATOM 517 O O . GLU A 1 70 ? -9.222 7.461 -6.303 1.00 98.06 70 GLU A O 1
ATOM 522 N N . GLN A 1 71 ? -10.630 6.404 -7.691 1.00 98.38 71 GLN A N 1
ATOM 523 C CA . GLN A 1 71 ? -11.777 6.572 -6.797 1.00 98.38 71 GLN A CA 1
ATOM 524 C C . GLN A 1 71 ? -11.569 5.831 -5.474 1.00 98.38 71 GLN A C 1
ATOM 526 O O . GLN A 1 71 ? -11.914 6.368 -4.425 1.00 98.38 71 GLN A O 1
ATOM 531 N N . ALA A 1 72 ? -10.963 4.643 -5.490 1.00 98.38 72 ALA A N 1
ATOM 532 C CA . ALA A 1 72 ? -10.615 3.941 -4.259 1.00 98.38 72 ALA A CA 1
ATOM 533 C C . ALA A 1 72 ? -9.578 4.725 -3.436 1.00 98.38 72 ALA A C 1
ATOM 535 O O . ALA A 1 72 ? -9.778 4.926 -2.242 1.00 98.38 72 ALA A O 1
ATOM 536 N N . MET A 1 73 ? -8.515 5.230 -4.077 1.00 98.19 73 MET A N 1
ATOM 537 C CA . MET A 1 73 ? -7.489 6.063 -3.435 1.00 98.19 73 MET A CA 1
ATOM 538 C C . MET A 1 73 ? -8.102 7.280 -2.743 1.00 98.19 73 MET A C 1
ATOM 540 O O . MET A 1 73 ? -7.706 7.602 -1.631 1.00 98.19 73 MET A O 1
ATOM 544 N N . LYS A 1 74 ? -9.075 7.930 -3.389 1.00 97.75 74 LYS A N 1
ATOM 545 C CA . LYS A 1 74 ? -9.750 9.130 -2.885 1.00 97.75 74 LYS A CA 1
ATOM 546 C C . LYS A 1 74 ? -10.604 8.891 -1.634 1.00 97.75 74 LYS A C 1
ATOM 548 O O . LYS A 1 74 ? -10.786 9.816 -0.853 1.00 97.75 74 LYS A O 1
ATOM 553 N N . ASN A 1 75 ? -11.170 7.693 -1.485 1.00 97.88 75 ASN A N 1
ATOM 554 C CA . ASN A 1 75 ? -12.123 7.368 -0.416 1.00 97.88 75 ASN A CA 1
ATOM 555 C C . ASN A 1 75 ? -11.494 6.570 0.739 1.00 97.88 75 ASN A C 1
ATOM 557 O O . ASN A 1 75 ? -12.208 6.181 1.658 1.00 97.88 75 ASN A O 1
ATOM 561 N N . ALA A 1 76 ? -10.189 6.295 0.691 1.00 98.44 76 ALA A N 1
ATOM 562 C CA . ALA A 1 76 ? -9.478 5.642 1.784 1.00 98.44 76 ALA A CA 1
ATOM 563 C C . ALA A 1 76 ? -9.050 6.661 2.851 1.00 98.44 76 ALA A C 1
ATOM 565 O O . ALA A 1 76 ? -8.748 7.812 2.529 1.00 98.44 76 ALA A O 1
ATOM 566 N N . ASP A 1 77 ? -8.929 6.215 4.100 1.00 98.69 77 ASP A N 1
ATOM 567 C CA . ASP A 1 77 ? -8.307 7.006 5.168 1.00 98.69 77 ASP A CA 1
ATOM 568 C C . ASP A 1 77 ? -6.778 6.963 5.036 1.00 98.69 77 ASP A C 1
ATOM 570 O O . ASP A 1 77 ? -6.091 7.977 5.166 1.00 98.69 77 ASP A O 1
ATOM 574 N N . VAL A 1 78 ? -6.241 5.787 4.693 1.00 98.62 78 VAL A N 1
ATOM 575 C CA . VAL A 1 78 ? -4.811 5.539 4.487 1.00 98.62 78 VAL A CA 1
ATOM 576 C C . VAL A 1 78 ? -4.588 4.872 3.133 1.00 98.62 78 VAL A C 1
ATOM 578 O O . VAL A 1 78 ? -5.196 3.854 2.816 1.00 98.62 78 VAL A O 1
ATOM 581 N N . LEU A 1 79 ? -3.659 5.411 2.346 1.00 98.62 79 LEU A N 1
ATOM 582 C CA . LEU A 1 79 ? -3.214 4.858 1.072 1.00 98.62 79 LEU A CA 1
ATOM 583 C C . LEU A 1 79 ? -1.741 4.458 1.153 1.00 98.62 79 LEU A C 1
ATOM 585 O O . LEU A 1 79 ? -0.866 5.305 1.342 1.00 98.62 79 LEU A O 1
ATOM 589 N N . LEU A 1 80 ? -1.461 3.189 0.878 1.00 98.56 80 LEU A N 1
ATOM 590 C CA . LEU A 1 80 ? -0.125 2.664 0.624 1.00 98.56 80 LEU A CA 1
ATOM 591 C C . LEU A 1 80 ? -0.021 2.234 -0.837 1.00 98.56 80 LEU A C 1
ATOM 593 O O . LEU A 1 80 ? -0.791 1.397 -1.293 1.00 98.56 80 LEU A O 1
ATOM 597 N N . ALA A 1 81 ? 0.948 2.772 -1.573 1.00 98.12 81 ALA A N 1
ATOM 598 C CA . ALA A 1 81 ? 1.138 2.458 -2.988 1.00 98.12 81 ALA A CA 1
ATOM 599 C C . ALA A 1 81 ? 2.521 1.836 -3.280 1.00 98.12 81 ALA A C 1
ATOM 601 O O . ALA A 1 81 ? 3.388 2.525 -3.838 1.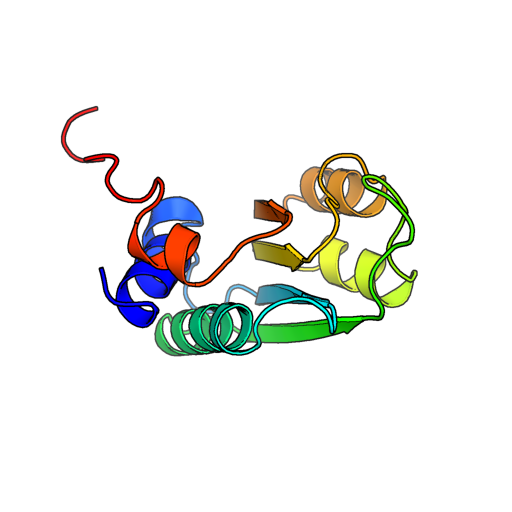00 98.12 81 ALA A O 1
ATOM 602 N N . PRO A 1 82 ? 2.772 0.569 -2.881 1.00 97.38 82 PRO A N 1
ATOM 603 C CA . PRO A 1 82 ? 3.923 -0.209 -3.337 1.00 97.38 82 PRO A CA 1
ATOM 604 C C . PRO A 1 82 ? 3.719 -0.655 -4.786 1.00 97.38 82 PRO A C 1
ATOM 606 O O . PRO A 1 82 ? 3.065 -1.658 -5.050 1.00 97.38 82 PRO A O 1
ATOM 609 N N . ALA A 1 83 ? 4.276 0.101 -5.727 1.00 96.88 83 ALA A N 1
ATOM 610 C CA . ALA A 1 83 ? 4.131 -0.150 -7.158 1.00 96.88 83 ALA A CA 1
ATOM 611 C C . ALA A 1 83 ? 5.477 -0.011 -7.875 1.00 96.88 83 ALA A C 1
ATOM 613 O O . ALA A 1 83 ? 6.356 0.737 -7.444 1.00 96.88 83 ALA A O 1
ATOM 614 N N . SER A 1 84 ? 5.641 -0.686 -9.010 1.00 97.19 84 SER A N 1
ATOM 615 C CA . SER A 1 84 ? 6.855 -0.613 -9.826 1.00 97.19 84 SER A CA 1
ATOM 616 C C . SER A 1 84 ? 7.098 0.785 -10.406 1.00 97.19 84 SER A C 1
ATOM 618 O O . SER A 1 84 ? 8.248 1.208 -10.551 1.00 97.19 84 SER A O 1
ATOM 620 N N . LYS A 1 85 ? 6.028 1.540 -10.694 1.00 97.50 85 LYS A N 1
ATOM 621 C CA . LYS A 1 85 ? 6.085 2.949 -11.110 1.00 97.50 85 LYS A CA 1
ATOM 622 C C . LYS A 1 85 ? 5.537 3.873 -10.033 1.00 97.50 85 LYS A C 1
ATOM 624 O O . LYS A 1 85 ? 4.640 3.532 -9.272 1.00 97.50 85 LYS A O 1
ATOM 629 N N . SER A 1 86 ? 6.080 5.087 -9.995 1.00 95.38 86 SER A N 1
ATOM 630 C CA . SER A 1 86 ? 5.648 6.101 -9.030 1.00 95.38 86 SER A CA 1
ATOM 631 C C . SER A 1 86 ? 4.272 6.650 -9.384 1.00 95.38 86 SER A C 1
ATOM 633 O O . SER A 1 86 ? 4.064 7.106 -10.507 1.00 95.38 86 SER A O 1
ATOM 635 N N . LEU A 1 87 ? 3.389 6.676 -8.384 1.00 96.31 87 LEU A N 1
ATOM 636 C CA . LEU A 1 87 ? 2.114 7.396 -8.404 1.00 96.31 87 LEU A CA 1
ATOM 637 C C . LEU A 1 87 ? 2.191 8.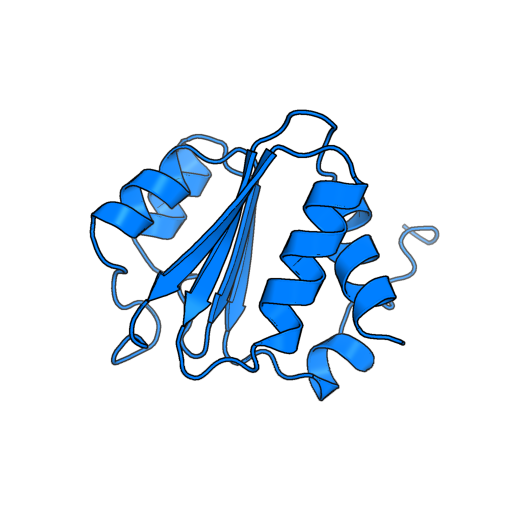749 -7.671 1.00 96.31 87 LEU A C 1
ATOM 639 O O . LEU A 1 87 ? 1.180 9.423 -7.514 1.00 96.31 87 LEU A O 1
ATOM 643 N N . THR A 1 88 ? 3.374 9.165 -7.206 1.00 95.00 88 THR A N 1
ATOM 644 C CA . THR A 1 88 ? 3.554 10.367 -6.372 1.00 95.00 88 THR A CA 1
ATOM 645 C C . THR A 1 88 ? 3.095 11.644 -7.078 1.00 95.00 88 THR A C 1
ATOM 647 O O . THR A 1 88 ? 2.467 12.495 -6.455 1.00 95.00 88 THR A O 1
ATOM 650 N N . HIS A 1 89 ? 3.373 11.761 -8.377 1.00 95.81 89 HIS A N 1
ATOM 651 C CA . HIS A 1 89 ? 3.028 12.923 -9.202 1.00 95.81 89 HIS A CA 1
ATOM 652 C C . HIS A 1 89 ? 1.829 12.643 -10.120 1.00 95.81 89 HIS A C 1
ATOM 654 O O . HIS A 1 89 ? 1.876 12.955 -11.304 1.00 95.81 89 HIS A O 1
ATOM 660 N N . THR A 1 90 ? 0.779 12.027 -9.574 1.00 97.62 90 THR A N 1
ATOM 661 C CA . THR A 1 90 ? -0.498 11.785 -10.270 1.00 97.62 90 THR A CA 1
ATOM 662 C C . THR A 1 90 ? -1.593 12.694 -9.717 1.00 97.62 90 THR A C 1
ATOM 664 O O . THR A 1 90 ? -1.553 13.081 -8.542 1.00 97.62 90 THR A O 1
ATOM 667 N N . GLN A 1 91 ? -2.591 13.011 -10.541 1.00 97.94 91 GLN A N 1
ATOM 668 C CA . GLN A 1 91 ? -3.825 13.642 -10.081 1.00 97.94 91 GLN A CA 1
ATOM 669 C C . GLN A 1 91 ? -4.552 12.722 -9.107 1.00 97.94 91 GLN A C 1
ATOM 671 O O . GLN A 1 91 ? -4.981 13.198 -8.063 1.00 97.94 91 GLN A O 1
ATOM 676 N N . ALA A 1 92 ? -4.577 11.409 -9.355 1.00 97.94 92 ALA A N 1
ATOM 677 C CA . ALA A 1 92 ? -5.199 10.457 -8.439 1.00 97.94 92 ALA A CA 1
ATOM 678 C C . ALA A 1 92 ? -4.648 10.549 -7.002 1.00 97.94 92 ALA A C 1
ATOM 680 O O . ALA A 1 92 ? -5.408 10.649 -6.037 1.00 97.94 92 ALA A O 1
ATOM 681 N N . ARG A 1 93 ? -3.317 10.583 -6.837 1.00 97.94 93 ARG A N 1
ATOM 682 C CA . ARG A 1 93 ? -2.687 10.769 -5.518 1.00 97.94 93 ARG A CA 1
ATOM 683 C C . ARG A 1 93 ? -3.000 12.146 -4.948 1.00 97.94 93 ARG A C 1
ATOM 685 O O . ARG A 1 93 ? -3.301 12.249 -3.762 1.00 97.94 93 ARG A O 1
ATOM 692 N N . LYS A 1 94 ? -2.904 13.200 -5.764 1.00 98.00 94 LYS A N 1
ATOM 693 C CA . LYS A 1 94 ? -3.204 14.572 -5.334 1.00 98.00 94 LYS A CA 1
ATOM 694 C C . LYS A 1 94 ? -4.639 14.683 -4.806 1.00 98.00 94 LYS A C 1
ATOM 696 O O . LYS A 1 94 ? -4.820 15.178 -3.699 1.00 98.00 94 LYS A O 1
ATOM 701 N N . HIS A 1 95 ? -5.617 14.156 -5.538 1.00 98.12 95 HIS A N 1
ATOM 702 C CA . HIS A 1 95 ? -7.020 14.123 -5.137 1.00 98.12 95 HIS A CA 1
ATOM 703 C C . HIS A 1 95 ? -7.220 13.349 -3.832 1.00 98.12 95 HIS A C 1
ATOM 705 O O . HIS A 1 95 ? -7.977 13.804 -2.980 1.00 98.12 95 HIS A O 1
ATOM 711 N N . ALA A 1 96 ? -6.532 12.221 -3.630 1.00 97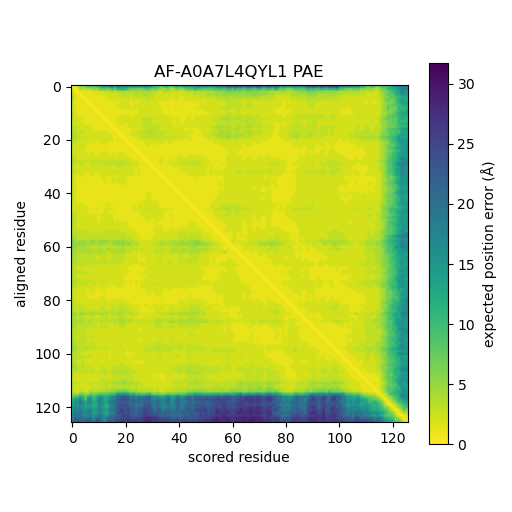.94 96 ALA A N 1
ATOM 712 C CA . ALA A 1 96 ? -6.579 11.504 -2.355 1.00 97.94 96 ALA A CA 1
ATOM 713 C C . ALA A 1 96 ? -6.099 12.386 -1.191 1.00 97.94 96 ALA A C 1
ATOM 715 O O . ALA A 1 96 ? -6.821 12.572 -0.215 1.00 97.94 96 ALA A O 1
ATOM 716 N N . SER A 1 97 ? -4.934 13.027 -1.332 1.00 96.88 97 SER A N 1
ATOM 717 C CA . SER A 1 97 ? -4.427 13.951 -0.309 1.00 96.88 97 SER A CA 1
ATOM 718 C C . SER A 1 97 ? -5.375 15.130 -0.049 1.00 96.88 97 SER A C 1
ATOM 720 O O . SER A 1 97 ? -5.569 15.514 1.100 1.00 96.88 97 SER A O 1
ATOM 722 N N . GLU A 1 98 ? -5.991 15.696 -1.091 1.00 97.62 98 GLU A N 1
ATOM 723 C CA . GLU A 1 98 ? -6.967 16.791 -0.961 1.00 97.62 98 GLU A CA 1
ATOM 724 C C . GLU A 1 98 ? -8.261 16.366 -0.246 1.00 97.62 98 GLU A C 1
ATOM 726 O O . GLU A 1 98 ? -8.917 17.211 0.356 1.00 97.62 98 GLU A O 1
ATOM 731 N N . ASN A 1 99 ? -8.612 15.074 -0.261 1.00 96.81 99 ASN A N 1
ATOM 732 C CA . ASN A 1 99 ? -9.738 14.522 0.508 1.00 96.81 99 ASN A CA 1
ATOM 733 C C . ASN A 1 99 ? -9.334 14.027 1.905 1.00 96.81 99 ASN A C 1
ATOM 735 O O . ASN A 1 99 ? -10.160 13.464 2.615 1.00 96.81 99 ASN A O 1
ATOM 739 N N . GLY A 1 100 ? -8.091 14.276 2.323 1.00 97.19 100 GLY A N 1
ATOM 740 C CA . GLY A 1 100 ? -7.612 13.953 3.665 1.00 97.19 100 GLY A CA 1
ATOM 741 C C . GLY A 1 100 ? -7.009 12.558 3.814 1.00 97.19 100 GLY A C 1
ATOM 742 O O . GLY A 1 100 ? -6.613 12.207 4.922 1.00 97.19 100 GLY A O 1
ATOM 743 N N . THR A 1 101 ? -6.870 11.785 2.733 1.00 98.00 101 THR A N 1
ATOM 744 C CA . THR A 1 101 ? -6.206 10.477 2.778 1.00 98.00 101 THR A CA 1
ATOM 745 C C . THR A 1 101 ? -4.730 10.631 3.154 1.00 98.00 101 THR A C 1
ATOM 747 O O . THR A 1 101 ? -3.971 11.346 2.489 1.00 98.00 101 THR A O 1
ATOM 750 N N . GLY A 1 102 ? -4.278 9.900 4.173 1.00 97.38 102 GLY A N 1
ATOM 751 C CA . GLY A 1 102 ? -2.862 9.748 4.492 1.00 97.38 102 GLY A CA 1
ATOM 752 C C . GLY A 1 102 ? -2.170 8.893 3.432 1.00 97.38 102 GLY A C 1
ATOM 753 O O . GLY A 1 102 ? -2.393 7.690 3.367 1.00 97.38 102 GLY A O 1
ATOM 754 N N . THR A 1 103 ? -1.329 9.486 2.579 1.00 97.19 103 THR A N 1
ATOM 755 C CA . THR A 1 103 ? -0.723 8.773 1.436 1.00 97.19 103 THR A CA 1
ATOM 756 C C . THR A 1 103 ? 0.761 8.466 1.639 1.00 97.19 103 THR A C 1
ATOM 758 O O . THR A 1 103 ? 1.541 9.388 1.886 1.00 97.19 103 THR A O 1
ATOM 761 N N . ALA A 1 104 ? 1.183 7.231 1.369 1.00 96.38 104 ALA A N 1
ATOM 762 C CA . ALA A 1 104 ? 2.585 6.864 1.181 1.00 96.38 104 ALA A CA 1
ATOM 763 C C . ALA A 1 104 ? 2.776 6.066 -0.116 1.00 96.38 104 ALA A C 1
ATOM 765 O O . ALA A 1 104 ? 2.178 5.015 -0.334 1.00 96.38 104 ALA A O 1
ATOM 766 N N . THR A 1 105 ? 3.641 6.567 -0.994 1.00 94.88 105 THR A N 1
ATOM 767 C CA . THR A 1 105 ? 3.997 5.913 -2.262 1.00 94.88 105 THR A CA 1
ATOM 768 C C . THR A 1 105 ? 5.376 5.286 -2.156 1.00 94.88 105 THR A C 1
ATOM 770 O O . THR A 1 105 ? 6.299 5.935 -1.668 1.00 94.88 105 THR A O 1
ATOM 773 N N . MET A 1 106 ? 5.534 4.066 -2.663 1.00 95.38 106 MET A N 1
ATOM 774 C CA . MET A 1 106 ? 6.757 3.273 -2.533 1.00 95.38 106 MET A CA 1
ATOM 775 C C . MET A 1 106 ? 7.204 2.761 -3.915 1.00 95.38 106 MET A C 1
ATOM 777 O O . MET A 1 106 ? 7.065 1.573 -4.211 1.00 95.38 106 MET A O 1
ATOM 781 N N . PRO A 1 107 ? 7.678 3.654 -4.806 1.00 94.81 107 PRO A N 1
ATOM 782 C CA . PRO A 1 107 ? 8.027 3.286 -6.173 1.00 94.81 107 PRO A CA 1
ATOM 783 C C . PRO A 1 107 ? 9.226 2.339 -6.225 1.00 94.81 107 PRO A C 1
ATOM 785 O O . PRO A 1 107 ? 10.264 2.623 -5.632 1.00 94.81 107 PRO A O 1
ATOM 788 N N . GLY A 1 108 ? 9.098 1.246 -6.979 1.00 94.75 108 GLY A N 1
ATOM 789 C CA . GLY A 1 108 ? 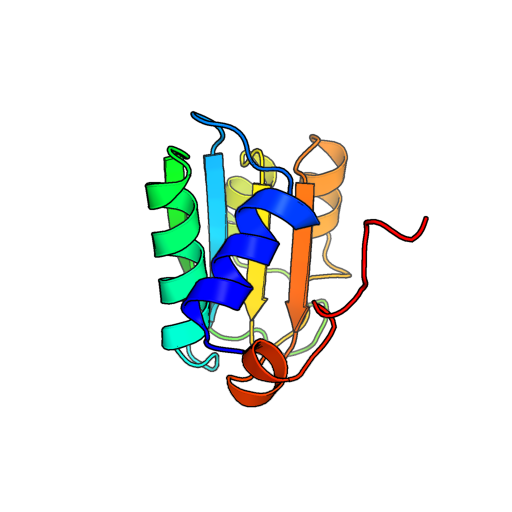10.177 0.278 -7.183 1.00 94.75 108 GLY A CA 1
ATOM 790 C C . GLY A 1 108 ? 10.632 -0.413 -5.897 1.00 94.75 108 GLY A C 1
ATOM 791 O O . GLY A 1 108 ? 11.771 -0.872 -5.827 1.00 94.75 108 GLY A O 1
ATOM 792 N N . ILE A 1 109 ? 9.774 -0.454 -4.871 1.00 94.69 109 ILE A N 1
ATOM 793 C CA . ILE A 1 109 ? 10.111 -1.068 -3.590 1.00 94.69 109 ILE A CA 1
ATOM 794 C C . ILE A 1 109 ? 10.454 -2.549 -3.774 1.00 94.69 109 ILE A C 1
ATOM 796 O O . ILE A 1 109 ? 9.770 -3.297 -4.469 1.00 94.69 109 ILE A O 1
ATOM 800 N N . THR A 1 110 ? 11.535 -2.971 -3.125 1.00 94.56 110 THR A N 1
ATOM 801 C CA . THR A 1 110 ? 12.014 -4.355 -3.144 1.00 94.56 110 THR A CA 1
ATOM 802 C C . THR A 1 110 ? 12.012 -4.945 -1.740 1.00 94.56 110 THR A C 1
ATOM 804 O O . THR A 1 110 ? 12.002 -4.222 -0.742 1.00 94.56 110 THR A O 1
ATOM 807 N N . ILE A 1 111 ? 12.092 -6.274 -1.644 1.00 92.31 111 ILE A N 1
ATOM 808 C CA . ILE A 1 111 ? 12.227 -6.969 -0.357 1.00 92.31 111 ILE A CA 1
ATOM 809 C C . ILE A 1 111 ? 13.481 -6.507 0.391 1.00 92.31 111 ILE A C 1
ATOM 811 O O . ILE A 1 111 ? 13.426 -6.327 1.604 1.00 92.31 111 ILE A O 1
ATOM 815 N N . GLY A 1 112 ? 14.591 -6.285 -0.323 1.00 90.69 112 GLY A N 1
ATOM 816 C CA . GLY A 1 112 ? 15.816 -5.732 0.257 1.00 90.69 112 GLY A CA 1
ATOM 817 C C . GLY A 1 112 ? 15.558 -4.362 0.876 1.00 90.69 112 GLY A C 1
ATOM 818 O O . GLY A 1 112 ? 15.754 -4.189 2.073 1.00 90.69 112 GLY A O 1
ATOM 819 N N . MET A 1 113 ? 14.975 -3.433 0.112 1.00 90.38 113 MET A N 1
ATOM 820 C CA . MET A 1 113 ? 14.616 -2.096 0.608 1.00 90.38 113 MET A CA 1
ATOM 821 C C . MET A 1 113 ? 13.656 -2.137 1.800 1.00 90.38 113 MET A C 1
ATOM 823 O O . MET A 1 113 ? 13.817 -1.358 2.730 1.00 90.38 113 MET A O 1
ATOM 827 N N . MET A 1 114 ? 12.691 -3.058 1.817 1.00 87.75 114 MET A N 1
ATOM 828 C CA . MET A 1 114 ? 11.764 -3.199 2.941 1.00 87.75 114 MET A CA 1
ATOM 829 C C . MET A 1 114 ? 12.448 -3.758 4.199 1.00 87.75 114 MET A C 1
ATOM 831 O O . MET A 1 114 ? 12.029 -3.457 5.314 1.00 87.75 114 MET A O 1
ATOM 835 N N . LYS A 1 115 ? 13.506 -4.565 4.044 1.00 85.62 115 LYS A N 1
ATOM 836 C CA . LYS A 1 115 ? 14.275 -5.150 5.156 1.00 85.62 115 LYS A CA 1
ATOM 837 C C . LYS A 1 115 ? 15.432 -4.274 5.647 1.00 85.62 115 LYS A C 1
ATOM 839 O O . LYS A 1 115 ? 15.813 -4.412 6.816 1.00 85.62 115 LYS A O 1
ATOM 844 N N . GLU A 1 116 ? 16.001 -3.457 4.760 1.00 75.69 116 GLU A N 1
ATOM 845 C CA . GLU A 1 116 ? 17.234 -2.676 4.951 1.00 75.69 116 GLU A CA 1
ATOM 846 C C . GLU A 1 116 ? 16.990 -1.162 5.056 1.00 75.69 116 GLU A C 1
ATOM 848 O O . GLU A 1 116 ? 17.732 -0.469 5.749 1.00 75.69 116 GLU A O 1
ATOM 853 N N . GLY A 1 117 ? 15.981 -0.629 4.364 1.00 61.06 117 GLY A N 1
ATOM 854 C CA . GLY A 1 117 ? 15.784 0.808 4.180 1.00 61.06 117 GLY A CA 1
ATOM 855 C C . GLY A 1 117 ? 14.968 1.498 5.278 1.00 61.06 117 GLY A C 1
ATOM 856 O O . GLY A 1 117 ? 14.017 0.932 5.805 1.00 61.06 117 GLY A O 1
ATOM 857 N N . GLY A 1 118 ? 15.335 2.760 5.558 1.00 52.09 118 GLY A N 1
ATOM 858 C CA . GLY A 1 118 ? 14.503 3.912 5.974 1.00 52.09 118 GLY A CA 1
ATOM 859 C C . GLY A 1 118 ? 13.704 3.886 7.284 1.00 52.09 118 GLY A C 1
ATOM 860 O O . GLY A 1 118 ? 13.517 4.932 7.892 1.00 52.09 118 GLY A O 1
ATOM 861 N N . LEU A 1 119 ? 13.260 2.724 7.748 1.00 51.34 119 LEU A N 1
ATOM 862 C CA . LEU A 1 119 ? 12.452 2.529 8.959 1.00 51.34 119 LEU A CA 1
ATOM 863 C C . LEU A 1 119 ? 13.325 2.363 10.222 1.00 51.34 119 LEU A C 1
ATOM 865 O O . LEU A 1 119 ? 12.860 1.942 11.271 1.00 51.34 119 LEU A O 1
ATOM 869 N N . ASN A 1 120 ? 14.614 2.699 10.124 1.00 46.19 120 ASN A N 1
ATOM 870 C CA . ASN A 1 120 ? 15.541 2.817 11.256 1.00 46.19 120 ASN A CA 1
ATOM 871 C C . ASN A 1 120 ? 15.646 4.264 11.775 1.00 46.19 120 ASN A C 1
ATOM 873 O O . ASN A 1 120 ? 16.566 4.572 12.532 1.00 46.19 120 ASN A O 1
ATOM 877 N N . ALA A 1 121 ? 14.759 5.172 11.351 1.00 45.78 121 ALA A N 1
ATOM 878 C CA . ALA A 1 121 ? 14.645 6.469 12.001 1.00 45.78 121 ALA A CA 1
ATOM 879 C C . ALA A 1 121 ? 14.160 6.234 13.439 1.00 45.78 121 ALA A C 1
ATOM 881 O O . ALA A 1 121 ? 13.028 5.821 13.671 1.00 45.78 121 ALA A O 1
ATOM 882 N N . ASP A 1 122 ? 15.066 6.425 14.390 1.00 41.88 122 ASP A N 1
ATOM 883 C CA . ASP A 1 122 ? 14.819 6.380 15.826 1.00 41.88 122 ASP A CA 1
ATOM 884 C C . ASP A 1 122 ? 13.882 7.551 16.180 1.00 41.88 122 ASP A C 1
ATOM 886 O O . ASP A 1 122 ? 14.330 8.654 16.489 1.00 41.88 122 ASP A O 1
ATOM 890 N N . TYR A 1 123 ? 12.568 7.348 16.031 1.00 46.22 123 TYR A N 1
ATOM 891 C CA . TYR A 1 123 ? 11.547 8.375 16.286 1.00 46.22 123 TYR A CA 1
ATOM 892 C C . TYR A 1 123 ? 11.445 8.759 17.780 1.00 46.22 123 TYR A C 1
ATOM 894 O O . TYR A 1 123 ? 10.721 9.692 18.103 1.00 46.22 123 TYR A O 1
ATOM 902 N N . GLU A 1 124 ? 12.189 8.102 18.684 1.00 44.50 124 GLU A N 1
ATOM 903 C CA . GLU A 1 124 ? 12.365 8.531 20.086 1.00 44.50 124 GLU A CA 1
ATOM 904 C C . GLU A 1 124 ? 13.459 9.605 20.272 1.00 44.50 124 GLU A C 1
ATOM 906 O O . GLU A 1 124 ? 13.637 10.119 21.377 1.00 44.50 124 GLU A O 1
ATOM 911 N N . LYS A 1 125 ? 14.202 9.972 19.217 1.00 38.91 125 LYS A N 1
ATOM 912 C CA . LYS A 1 125 ? 15.268 10.992 19.268 1.00 38.91 125 LYS A CA 1
ATOM 913 C C . LYS A 1 125 ? 14.916 12.342 18.639 1.00 38.91 125 LYS A C 1
ATOM 915 O O . LYS A 1 125 ? 15.829 13.129 18.375 1.00 38.91 125 LYS A O 1
ATOM 920 N N . ILE A 1 126 ? 13.635 12.633 18.415 1.00 39.41 126 ILE A N 1
ATOM 921 C CA . ILE A 1 126 ? 13.176 13.930 17.891 1.00 39.41 126 ILE A CA 1
ATOM 922 C C . ILE A 1 126 ? 12.148 14.539 18.837 1.00 39.41 126 ILE A C 1
ATOM 924 O O . ILE A 1 126 ? 11.190 13.821 19.192 1.00 39.41 126 ILE A O 1
#

Mean predicted aligned error: 4.31 Å

Secondary structure (DSSP, 8-state):
--HHHHHHHIIIIIS---TT-EEEEEEETTS-THHHHHHHHHHHHTT-EEEEEEEPPPSSTTPPPPHHHHHHHHH-SEEEEEESS--TTSHHHHHHHHTT-EEEEEET--HHHHHHSSTT--GGG-

Foldseek 3Di:
DALLVLLLCCCCPVQVHAAAFEEEEEEEPPADPSNSVSNQVSCVVNNYNYDYDYDHADPAAQDDDPPVVLVVLQPGQEYEYEYQHHVPNYPSNVNNVVSNRHYDHHHNDDSCCSVPHDSPPPPVVD

pLDDT: mean 92.33, std 14.1, range [38.91, 98.88]

Radius of gyration: 13.59 Å; Cα contacts (8 Å, |Δi|>4): 263; chains: 1; bounding box: 29×27×39 Å

Sequence (126 aa):
MDIKRSADMVINTCMGAKKGETVLIVTDTCTDEKIPKALYASAVEAGCEALMLTMEPREQHGSEPPVLVEQAMKNADVLLAPASKSLTHTQARKHASENGTGTATMPGITIGMMKEGGLNADYEKI